Protein AF-A0A2P7NRI6-F1 (afdb_monomer)

pLDDT: mean 74.96, std 12.95, range [30.89, 86.12]

Organism: NCBI:txid2116706

Mean predicted aligned error: 8.59 Å

Solvent-accessible surface area (backbone atoms only — not comparable to full-atom values): 6139 Å² total; per-residue (Å²): 134,83,81,77,71,60,78,68,54,68,57,55,50,59,57,52,48,53,33,49,35,46,41,37,86,88,47,85,73,55,68,69,59,46,52,50,50,45,49,33,53,49,51,14,52,45,47,73,73,44,74,82,82,61,69,96,79,63,57,66,43,14,54,54,49,25,53,42,31,70,75,31,63,67,46,34,56,57,53,66,68,46,85,48,65,86,62,54,42,37,68,53,24,46,51,45,52,49,51,53,66,74,52,56,79,110

Radius of gyration: 13.76 Å; Cα contacts (8 Å, |Δi|>4): 97; chains: 1; bounding box: 32×44×33 Å

Secondary structure (DSSP, 8-state):
---------HHHHHHHHHHHHHHSTTSPPP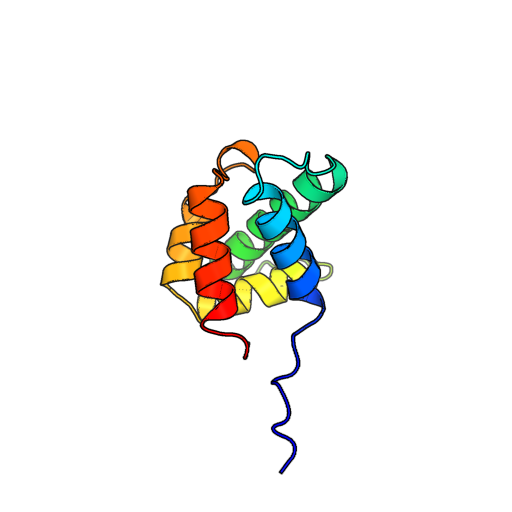HHHHHHHHHHHHHHHHHHH-SSS--TT--HHHHHHHHHHHH-HHHHHHHHT-SSGGG--HHHHHHHHHHHHH-TT-

Nearest PDB structures (foldseek):
  1t6i-assembly1_A  TM=3.145E-01  e=7.601E+00  Streptomyces coelicolor
  7pub-assembly1_Ck  TM=2.459E-01  e=9.925E+00  Trypanosoma brucei brucei

Structure (mmCIF, N/CA/C/O backbone):
data_AF-A0A2P7NRI6-F1
#
_entry.id   AF-A0A2P7NRI6-F1
#
loop_
_atom_site.group_PDB
_atom_site.id
_atom_site.type_symbol
_atom_site.label_atom_id
_atom_site.label_alt_id
_atom_site.label_comp_id
_atom_site.label_asym_id
_atom_site.label_entity_id
_atom_site.label_seq_id
_atom_site.pdbx_PDB_ins_code
_atom_site.Cartn_x
_atom_site.Cartn_y
_atom_site.Cartn_z
_atom_site.occupancy
_atom_site.B_iso_or_equiv
_atom_site.auth_seq_id
_atom_site.auth_comp_id
_atom_site.auth_asym_id
_atom_site.auth_atom_id
_atom_site.pdbx_PDB_model_num
ATOM 1 N N . MET A 1 1 ? -5.484 -33.662 0.007 1.00 34.22 1 MET A N 1
ATOM 2 C CA . MET A 1 1 ? -5.115 -32.572 -0.919 1.00 34.22 1 MET A CA 1
ATOM 3 C C . MET A 1 1 ? -4.915 -31.325 -0.072 1.00 34.22 1 MET A C 1
ATOM 5 O O . MET A 1 1 ? -5.898 -30.785 0.410 1.00 34.22 1 MET A O 1
ATOM 9 N N . ILE A 1 2 ? -3.671 -30.949 0.228 1.00 30.89 2 ILE A N 1
ATOM 10 C CA . ILE A 1 2 ? -3.379 -29.687 0.923 1.00 30.89 2 ILE A CA 1
ATOM 11 C C . ILE A 1 2 ? -3.280 -28.650 -0.194 1.00 30.89 2 ILE A C 1
ATOM 13 O O . ILE A 1 2 ? -2.364 -28.724 -1.010 1.00 30.89 2 ILE A O 1
ATOM 17 N N . ALA A 1 3 ? -4.271 -27.767 -0.303 1.00 38.47 3 ALA A N 1
ATOM 18 C CA . ALA A 1 3 ? -4.187 -26.630 -1.206 1.00 38.47 3 ALA A CA 1
ATOM 19 C C . ALA A 1 3 ? -3.029 -25.754 -0.714 1.00 38.47 3 ALA A C 1
ATOM 21 O O . ALA A 1 3 ? -3.113 -25.166 0.363 1.00 38.47 3 ALA A O 1
ATOM 22 N N . ALA A 1 4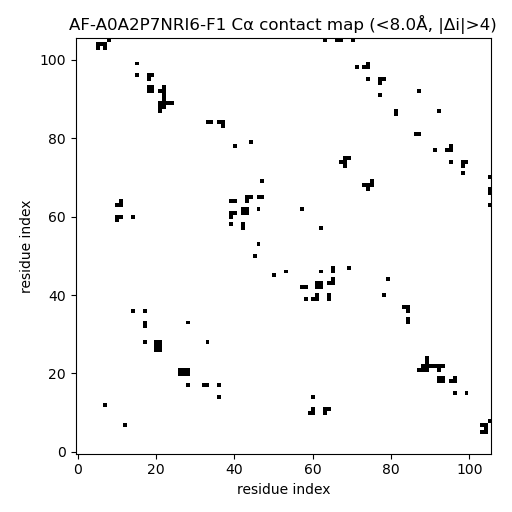 ? -1.920 -25.747 -1.454 1.00 38.84 4 ALA A N 1
ATOM 23 C CA . ALA A 1 4 ? -0.840 -24.808 -1.218 1.00 38.84 4 ALA A CA 1
ATOM 24 C C . ALA A 1 4 ? -1.421 -23.408 -1.428 1.00 38.84 4 ALA A C 1
ATOM 26 O O . ALA A 1 4 ? -1.782 -23.046 -2.549 1.00 38.84 4 ALA A O 1
ATOM 27 N N . ALA A 1 5 ? -1.589 -22.658 -0.338 1.00 47.31 5 ALA A N 1
ATOM 28 C CA . ALA A 1 5 ? -1.852 -21.234 -0.440 1.00 47.31 5 ALA A CA 1
ATOM 29 C C . ALA A 1 5 ? -0.715 -20.621 -1.278 1.00 47.31 5 ALA A C 1
ATOM 31 O O . ALA A 1 5 ? 0.442 -21.013 -1.074 1.00 47.31 5 ALA A O 1
ATOM 32 N N . PRO A 1 6 ? -1.016 -19.733 -2.244 1.00 45.75 6 PRO A N 1
ATOM 33 C CA . PRO A 1 6 ? 0.026 -19.068 -3.013 1.00 45.75 6 PRO A CA 1
ATOM 34 C C . PRO A 1 6 ? 1.015 -18.411 -2.039 1.00 45.75 6 PRO A C 1
ATOM 36 O O . PRO A 1 6 ? 0.588 -17.968 -0.967 1.00 45.75 6 PRO A O 1
ATOM 39 N N . PRO A 1 7 ? 2.323 -18.409 -2.352 1.00 46.16 7 PRO A N 1
ATOM 40 C CA . PRO A 1 7 ? 3.320 -17.796 -1.491 1.00 46.16 7 PRO A CA 1
ATOM 41 C C . PRO A 1 7 ? 2.933 -16.329 -1.313 1.00 46.16 7 PRO A C 1
ATOM 43 O O . PRO A 1 7 ? 2.992 -15.548 -2.256 1.00 46.16 7 PRO A O 1
ATOM 46 N N . VAL A 1 8 ? 2.454 -15.983 -0.120 1.00 50.91 8 VAL A N 1
ATOM 47 C CA . VAL A 1 8 ? 2.155 -14.599 0.233 1.00 50.91 8 VAL A CA 1
ATOM 48 C C . VAL A 1 8 ? 3.507 -13.916 0.305 1.00 50.91 8 VAL A C 1
ATOM 50 O O . VAL A 1 8 ? 4.289 -14.218 1.207 1.00 50.91 8 VAL A O 1
ATOM 53 N N . ASP A 1 9 ? 3.809 -13.078 -0.681 1.00 54.84 9 ASP A N 1
ATOM 54 C CA . ASP A 1 9 ? 5.090 -12.395 -0.747 1.00 54.84 9 ASP A CA 1
ATOM 55 C C . ASP A 1 9 ? 5.262 -11.551 0.534 1.00 54.84 9 ASP A C 1
ATOM 57 O O . ASP A 1 9 ? 4.444 -10.660 0.806 1.00 54.84 9 ASP A O 1
ATOM 61 N N . PRO A 1 10 ? 6.249 -11.867 1.397 1.00 56.69 10 PRO A N 1
ATOM 62 C CA . PRO A 1 10 ? 6.357 -11.261 2.722 1.00 56.69 10 PRO A CA 1
ATOM 63 C C . PRO A 1 10 ? 6.594 -9.748 2.645 1.00 56.69 10 PRO A C 1
ATOM 65 O O . PRO A 1 10 ? 6.222 -9.031 3.576 1.00 56.69 10 PRO A O 1
ATOM 68 N N . SER A 1 11 ? 7.124 -9.262 1.518 1.00 61.94 11 SER A N 1
ATOM 69 C CA . SER A 1 11 ? 7.328 -7.841 1.233 1.00 61.94 11 SER A CA 1
ATOM 70 C C . SER A 1 11 ? 6.026 -7.038 1.180 1.00 61.94 11 SER A C 1
ATOM 72 O O . SER A 1 11 ? 5.947 -5.908 1.663 1.00 61.94 11 SER A O 1
ATOM 74 N N . LEU A 1 12 ? 4.939 -7.636 0.685 1.00 71.75 12 LEU A N 1
ATOM 75 C CA . LEU A 1 12 ? 3.628 -6.980 0.664 1.00 71.75 12 LEU A CA 1
ATOM 76 C C . LEU A 1 12 ? 2.901 -7.070 2.014 1.00 71.75 12 LEU A C 1
ATOM 78 O O . LEU A 1 12 ? 1.961 -6.308 2.258 1.00 71.75 12 LEU A O 1
ATOM 82 N N . GLY A 1 13 ? 3.335 -7.963 2.908 1.00 74.06 13 GLY A N 1
ATOM 83 C CA . GLY A 1 13 ? 2.716 -8.178 4.217 1.00 74.06 13 GLY A CA 1
ATOM 84 C C . GLY A 1 13 ? 2.758 -6.939 5.111 1.00 74.06 13 GLY A C 1
ATOM 85 O O . GLY A 1 13 ? 1.762 -6.611 5.759 1.00 74.06 13 GLY A O 1
ATOM 86 N N . LEU A 1 14 ? 3.870 -6.195 5.096 1.00 79.94 14 LEU A N 1
ATOM 87 C CA . LE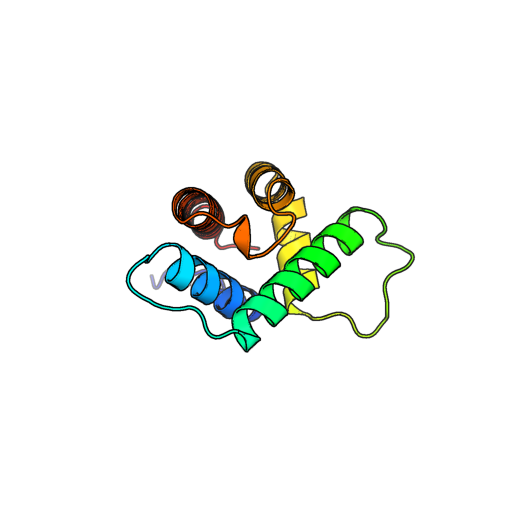U A 1 14 ? 3.989 -4.946 5.850 1.00 79.94 14 LEU A CA 1
ATOM 88 C C . LEU A 1 14 ? 3.050 -3.868 5.294 1.00 79.94 14 LEU A C 1
ATOM 90 O O . LEU A 1 14 ? 2.351 -3.204 6.053 1.00 79.94 14 LEU A O 1
ATOM 94 N N . ILE A 1 15 ? 2.969 -3.734 3.969 1.00 82.00 15 ILE A N 1
ATOM 95 C CA . ILE A 1 15 ? 2.079 -2.774 3.305 1.00 82.00 15 ILE A CA 1
ATOM 96 C C . ILE A 1 15 ? 0.614 -3.085 3.650 1.00 82.00 15 ILE A C 1
ATOM 98 O O . ILE A 1 15 ? -0.142 -2.191 4.037 1.00 82.00 15 ILE A O 1
ATOM 102 N N . GLN A 1 16 ? 0.219 -4.362 3.588 1.00 81.44 16 GLN A N 1
ATOM 103 C CA . GLN A 1 16 ? -1.116 -4.810 3.996 1.00 81.44 16 GLN A CA 1
ATOM 104 C C . GLN A 1 16 ? -1.395 -4.529 5.473 1.00 81.44 16 GLN A C 1
ATOM 106 O O . GLN A 1 16 ? -2.510 -4.130 5.816 1.00 81.44 16 GLN A O 1
ATOM 111 N N . LEU A 1 17 ? -0.407 -4.714 6.350 1.00 81.56 17 LEU A N 1
ATOM 112 C CA . LEU A 1 17 ? -0.550 -4.387 7.763 1.00 81.56 17 LEU A CA 1
ATOM 113 C C . LEU A 1 17 ? -0.807 -2.889 7.942 1.00 81.56 17 LEU A C 1
ATOM 115 O O . LEU A 1 17 ? -1.777 -2.525 8.597 1.00 81.56 17 LEU A O 1
ATOM 119 N N . ILE A 1 18 ? -0.014 -2.021 7.309 1.00 83.50 18 ILE A N 1
ATOM 120 C CA . ILE A 1 18 ? -0.162 -0.563 7.436 1.00 83.50 18 ILE A CA 1
ATOM 121 C C . ILE A 1 18 ? -1.531 -0.102 6.917 1.00 83.50 18 ILE A C 1
ATOM 123 O O . ILE A 1 18 ? -2.204 0.680 7.588 1.00 83.50 18 ILE A O 1
ATOM 127 N N . PHE A 1 19 ? -1.994 -0.617 5.773 1.00 82.75 19 PHE A N 1
ATOM 128 C CA . PHE A 1 19 ? -3.348 -0.319 5.297 1.00 82.75 19 PHE A CA 1
ATOM 129 C C . PHE A 1 19 ? -4.432 -0.881 6.222 1.00 82.75 19 PHE A C 1
ATOM 131 O O . PHE A 1 19 ? -5.467 -0.242 6.380 1.00 82.75 19 PHE A O 1
ATOM 138 N N . SER A 1 20 ? -4.220 -2.041 6.851 1.00 82.12 20 SER A N 1
ATOM 139 C CA . SER A 1 20 ? -5.178 -2.619 7.808 1.00 82.12 20 SER A CA 1
ATOM 140 C C . SER A 1 20 ? -5.290 -1.769 9.067 1.00 82.12 20 SER A C 1
ATOM 142 O O . SER A 1 20 ? -6.401 -1.495 9.507 1.00 82.12 20 SER A O 1
ATOM 144 N N . LEU A 1 21 ? -4.159 -1.282 9.581 1.00 83.69 21 LEU A N 1
ATOM 145 C CA . LEU A 1 21 ? -4.120 -0.338 10.695 1.00 83.69 21 LEU A CA 1
ATOM 146 C C . LEU A 1 21 ? -4.814 0.977 10.327 1.00 83.69 21 LEU A C 1
ATOM 148 O O . LEU A 1 21 ? -5.565 1.510 11.124 1.00 83.69 21 LEU A O 1
ATOM 152 N N . ASN A 1 22 ? -4.622 1.484 9.106 1.00 82.69 22 ASN A N 1
ATOM 153 C CA . ASN A 1 22 ? -5.259 2.733 8.679 1.00 82.69 22 ASN A CA 1
ATOM 154 C C . ASN A 1 22 ? -6.762 2.566 8.356 1.00 82.69 22 ASN A C 1
ATOM 156 O O . ASN A 1 22 ? -7.560 3.492 8.484 1.00 82.69 22 ASN A O 1
ATOM 160 N N . ALA A 1 23 ? -7.181 1.366 7.949 1.00 82.38 23 ALA A N 1
ATOM 161 C CA . ALA A 1 23 ? -8.589 1.008 7.797 1.00 82.38 23 ALA A CA 1
ATOM 162 C C . ALA A 1 23 ? -9.316 0.907 9.149 1.00 82.38 23 ALA A C 1
ATOM 164 O O . ALA A 1 23 ? -10.541 1.087 9.202 1.00 82.38 23 ALA A O 1
ATOM 165 N N . ASP A 1 24 ? -8.569 0.607 10.211 1.00 79.12 24 ASP A N 1
ATOM 166 C CA . ASP A 1 24 ? -9.042 0.527 11.583 1.00 79.12 24 ASP A CA 1
ATOM 167 C C . ASP A 1 24 ? -8.776 1.855 12.311 1.00 79.12 24 ASP A C 1
ATOM 169 O O . ASP A 1 24 ? -7.735 2.076 12.921 1.00 79.12 24 ASP A O 1
ATOM 173 N N . GLN A 1 25 ? -9.749 2.769 12.254 1.00 68.06 25 GLN A N 1
ATOM 174 C CA . GLN A 1 25 ? -9.667 4.119 12.845 1.00 68.06 25 GLN A CA 1
ATOM 175 C C . GLN A 1 25 ? -9.386 4.142 14.360 1.00 68.06 25 GLN A C 1
ATOM 177 O O . GLN A 1 25 ? -9.204 5.211 14.940 1.00 68.06 25 GLN A O 1
ATOM 182 N N . THR A 1 26 ? -9.391 2.983 15.018 1.00 67.94 26 THR A N 1
ATOM 183 C CA . THR A 1 26 ? -9.103 2.847 16.446 1.00 67.94 26 THR A CA 1
ATOM 184 C C . THR A 1 26 ? -7.607 2.767 16.752 1.00 67.94 26 THR A C 1
ATOM 186 O O . THR A 1 26 ? -7.217 2.935 17.908 1.00 67.94 26 THR A O 1
ATOM 189 N N . GLN A 1 27 ? -6.760 2.538 15.741 1.00 68.19 27 GLN A N 1
ATOM 190 C CA . GLN A 1 27 ? -5.324 2.345 15.916 1.00 68.19 27 GLN A CA 1
ATOM 191 C C . GLN A 1 27 ? -4.517 3.456 15.240 1.00 68.19 27 GLN A C 1
ATOM 193 O O . GLN A 1 27 ? -4.610 3.700 14.040 1.00 68.19 27 GLN A O 1
ATOM 198 N N . SER A 1 28 ? -3.663 4.121 16.018 1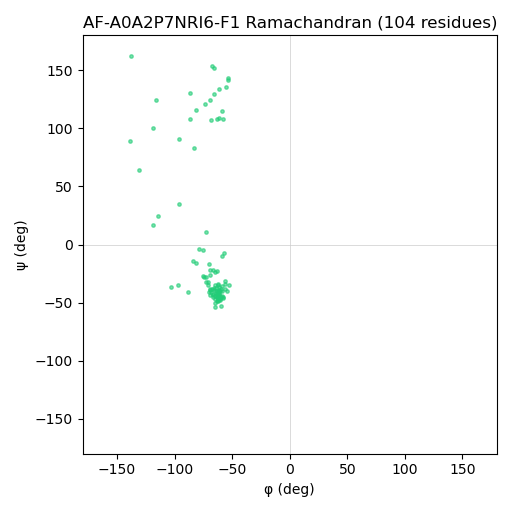.00 72.94 28 SER A N 1
ATOM 199 C CA . SER A 1 28 ? -2.694 5.066 15.465 1.00 72.94 28 SER A CA 1
ATOM 200 C C . SER A 1 28 ? -1.569 4.312 14.768 1.00 72.94 28 SER A C 1
ATOM 202 O O . SER A 1 28 ? -0.836 3.554 15.401 1.00 72.94 28 SER A O 1
ATOM 204 N N . VAL A 1 29 ? -1.389 4.566 13.473 1.00 79.12 29 VAL A N 1
ATOM 205 C CA . VAL A 1 29 ? -0.221 4.088 12.724 1.00 79.12 29 VAL A CA 1
ATOM 206 C C . VAL A 1 29 ? 1.028 4.848 13.208 1.00 79.12 29 VAL A C 1
ATOM 208 O O . VAL A 1 29 ? 1.025 6.081 13.151 1.00 79.12 29 VAL A O 1
ATOM 211 N N . PRO A 1 30 ? 2.094 4.165 13.666 1.00 82.88 30 PRO A N 1
ATOM 212 C CA . PRO A 1 30 ? 3.373 4.791 14.005 1.00 82.88 30 PRO A CA 1
ATOM 213 C C . PRO A 1 30 ? 3.935 5.637 12.856 1.00 82.88 30 PRO A C 1
ATOM 215 O O . PRO A 1 30 ? 3.859 5.233 11.696 1.00 82.88 30 PRO A O 1
ATOM 218 N N . GLU A 1 31 ? 4.539 6.789 13.161 1.00 81.69 31 GLU A N 1
ATOM 219 C CA . GLU A 1 31 ? 5.073 7.701 12.136 1.00 81.69 31 GLU A CA 1
ATOM 220 C C . GLU A 1 31 ? 6.126 7.054 11.230 1.00 81.69 31 GLU A C 1
ATOM 222 O O . GLU A 1 31 ? 6.139 7.323 10.028 1.00 81.69 31 GLU A O 1
ATOM 227 N N . ASP A 1 32 ? 6.962 6.161 11.763 1.00 82.69 32 ASP A N 1
ATOM 228 C CA . ASP A 1 32 ? 7.951 5.423 10.969 1.00 82.69 32 ASP A CA 1
ATOM 229 C C . ASP A 1 32 ? 7.295 4.561 9.884 1.00 82.69 32 ASP A C 1
ATOM 231 O O . ASP A 1 32 ? 7.752 4.539 8.742 1.00 82.69 32 ASP A O 1
ATOM 235 N N . LEU A 1 33 ? 6.165 3.920 10.201 1.00 83.25 33 LEU A N 1
ATOM 236 C CA . LEU A 1 33 ? 5.401 3.134 9.232 1.00 83.25 33 LEU A CA 1
ATOM 237 C C . LEU A 1 33 ? 4.704 4.023 8.199 1.00 83.25 33 LEU A C 1
ATOM 239 O O . LEU A 1 33 ? 4.638 3.656 7.026 1.00 83.25 33 LEU A O 1
ATOM 243 N N . LYS A 1 34 ? 4.236 5.213 8.597 1.00 83.06 34 LYS A N 1
ATOM 244 C CA . LYS A 1 34 ? 3.679 6.194 7.652 1.00 83.06 34 LYS A CA 1
ATOM 245 C 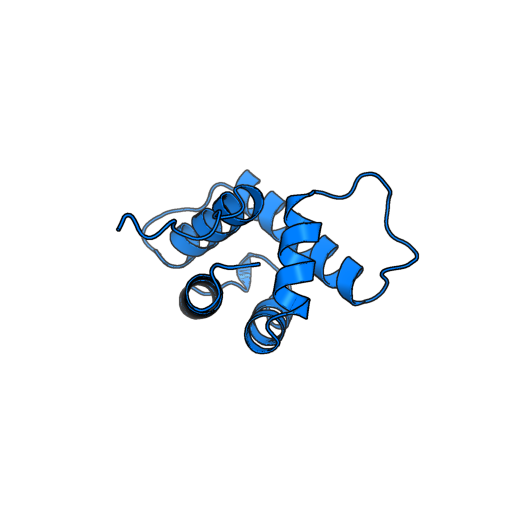C . LYS A 1 34 ? 4.725 6.641 6.636 1.00 83.06 34 LYS A C 1
ATOM 247 O O . LYS A 1 34 ? 4.447 6.653 5.438 1.00 83.06 34 LYS A O 1
ATOM 252 N N . LYS A 1 35 ? 5.928 6.982 7.113 1.00 83.75 35 LYS A N 1
ATOM 253 C CA . LYS A 1 35 ? 7.063 7.386 6.269 1.00 83.75 35 LYS A CA 1
ATOM 254 C C . LYS A 1 35 ? 7.490 6.256 5.344 1.00 83.75 35 LYS A C 1
ATOM 256 O O . LYS A 1 35 ? 7.668 6.488 4.153 1.00 83.75 35 LYS A O 1
ATOM 261 N N . HIS A 1 36 ? 7.589 5.038 5.870 1.00 84.19 36 HIS A N 1
ATOM 262 C CA . HIS A 1 36 ? 7.925 3.873 5.063 1.00 84.19 36 HIS A CA 1
ATOM 263 C C . HIS A 1 36 ? 6.891 3.632 3.952 1.00 84.19 36 HIS A C 1
ATOM 265 O O . HIS A 1 36 ? 7.273 3.519 2.791 1.00 84.19 36 HIS A O 1
ATOM 271 N N . LEU A 1 37 ? 5.586 3.653 4.262 1.00 83.94 37 LEU A N 1
ATOM 272 C CA . LEU A 1 37 ? 4.543 3.491 3.243 1.00 83.94 37 LEU A CA 1
ATOM 273 C C . LEU A 1 37 ? 4.585 4.610 2.193 1.00 83.94 37 LEU A C 1
ATOM 275 O O . LEU A 1 37 ? 4.444 4.336 1.005 1.00 83.94 37 LEU A O 1
ATOM 279 N N . ALA A 1 38 ? 4.783 5.861 2.612 1.00 84.62 38 ALA A N 1
ATOM 280 C CA . ALA A 1 38 ? 4.887 6.988 1.690 1.00 84.62 38 ALA A CA 1
ATOM 281 C C . ALA A 1 38 ? 6.075 6.830 0.726 1.00 84.62 38 ALA A C 1
ATOM 283 O O . ALA A 1 38 ? 5.909 7.052 -0.475 1.00 84.62 38 ALA A O 1
ATOM 284 N N . ASN A 1 39 ? 7.233 6.386 1.225 1.00 85.94 39 ASN A N 1
ATOM 285 C CA . ASN A 1 39 ? 8.401 6.095 0.393 1.00 85.94 39 ASN A CA 1
ATOM 286 C C . ASN A 1 39 ? 8.107 4.959 -0.591 1.00 85.94 39 ASN A C 1
ATOM 288 O O . ASN A 1 39 ? 8.308 5.130 -1.787 1.00 85.94 39 ASN A O 1
ATOM 292 N N . VAL A 1 40 ? 7.535 3.849 -0.114 1.00 86.12 40 VAL A N 1
ATOM 293 C CA . VAL A 1 40 ? 7.184 2.691 -0.951 1.00 86.12 40 VAL A CA 1
ATOM 294 C C . VAL A 1 40 ? 6.193 3.064 -2.056 1.00 86.12 40 VAL A C 1
ATOM 296 O O . VAL A 1 40 ? 6.394 2.684 -3.205 1.00 86.12 40 VAL A O 1
ATOM 299 N N . ILE A 1 41 ? 5.143 3.832 -1.744 1.00 85.69 41 ILE A N 1
ATOM 300 C CA . ILE A 1 41 ? 4.172 4.310 -2.742 1.00 85.69 41 ILE A CA 1
ATOM 301 C C . ILE A 1 41 ? 4.854 5.225 -3.763 1.00 85.69 41 ILE A C 1
ATOM 303 O O . ILE A 1 41 ? 4.573 5.122 -4.956 1.00 85.69 41 ILE A O 1
ATOM 307 N N . THR A 1 42 ? 5.734 6.117 -3.308 1.00 85.75 42 THR A N 1
ATOM 308 C CA . THR A 1 42 ? 6.452 7.050 -4.186 1.00 85.75 42 THR A CA 1
ATOM 309 C C . THR A 1 42 ? 7.373 6.289 -5.134 1.00 85.75 42 THR A C 1
ATOM 311 O O . THR A 1 42 ? 7.196 6.385 -6.346 1.00 85.75 42 THR A O 1
ATOM 314 N N . GLU A 1 43 ? 8.248 5.435 -4.599 1.00 85.75 43 GLU A N 1
ATOM 315 C CA . GLU A 1 43 ? 9.161 4.601 -5.385 1.00 85.75 43 GLU A CA 1
ATOM 316 C C . GLU A 1 43 ? 8.402 3.669 -6.339 1.00 85.75 43 GLU A C 1
ATOM 318 O O . GLU A 1 43 ? 8.807 3.492 -7.486 1.00 85.75 43 GLU A O 1
ATOM 323 N N . ALA A 1 44 ? 7.265 3.104 -5.916 1.00 85.69 44 ALA A N 1
ATOM 324 C CA . ALA A 1 44 ? 6.452 2.245 -6.772 1.00 85.69 44 ALA A CA 1
ATOM 325 C C . ALA A 1 44 ? 5.807 3.008 -7.942 1.00 85.69 44 ALA A C 1
ATOM 327 O O . ALA A 1 44 ? 5.725 2.492 -9.059 1.00 85.69 44 ALA A O 1
ATOM 328 N N . LYS A 1 45 ? 5.361 4.248 -7.715 1.00 85.38 45 LYS A N 1
ATOM 329 C CA . LYS A 1 45 ? 4.828 5.120 -8.776 1.00 85.38 45 LYS A CA 1
ATOM 330 C C . LYS A 1 45 ? 5.934 5.570 -9.729 1.00 85.38 45 LYS A C 1
ATOM 332 O O . LYS A 1 45 ? 5.703 5.615 -10.940 1.00 85.38 45 LYS A O 1
ATOM 337 N N . GLU A 1 46 ? 7.121 5.864 -9.204 1.00 84.69 46 GLU A N 1
ATOM 338 C CA . GLU A 1 46 ? 8.304 6.179 -10.008 1.00 84.69 46 GLU A CA 1
ATOM 339 C C . GLU A 1 46 ? 8.712 4.986 -10.878 1.00 84.69 46 GLU A C 1
ATOM 341 O O . GLU A 1 46 ? 8.861 5.154 -12.084 1.00 84.69 46 GLU A O 1
ATOM 346 N N . LEU A 1 47 ? 8.748 3.769 -10.323 1.00 83.88 47 LEU A N 1
ATOM 347 C CA . LEU A 1 47 ? 8.994 2.521 -11.062 1.00 83.88 47 LEU A CA 1
ATOM 348 C C . LEU A 1 47 ? 8.051 2.311 -12.244 1.00 83.88 47 LEU A C 1
ATOM 350 O O . LEU A 1 47 ? 8.451 1.814 -13.298 1.00 83.88 47 LEU A O 1
ATOM 354 N N . LEU A 1 48 ? 6.776 2.644 -12.055 1.00 82.38 48 LEU A N 1
ATOM 355 C CA . LEU A 1 48 ? 5.771 2.518 -13.103 1.00 82.38 48 LEU A CA 1
ATOM 356 C C . LEU A 1 48 ? 5.888 3.604 -14.172 1.00 82.38 48 LEU A C 1
ATOM 358 O O . LEU A 1 48 ? 5.488 3.364 -15.311 1.00 82.38 48 LEU A O 1
ATOM 362 N N . SER A 1 49 ? 6.401 4.778 -13.805 1.00 82.81 49 SER A N 1
ATOM 363 C CA . SER A 1 49 ? 6.501 5.939 -14.692 1.00 82.81 49 SER A CA 1
ATOM 364 C C . SER A 1 49 ? 7.807 5.948 -15.491 1.00 82.81 49 SER A C 1
ATOM 366 O O . SER A 1 49 ? 7.778 6.231 -16.686 1.00 82.81 49 SER A O 1
ATOM 368 N N . ASP A 1 50 ? 8.933 5.599 -14.864 1.00 77.38 50 ASP A N 1
ATOM 369 C CA . ASP A 1 50 ? 10.255 5.506 -15.491 1.00 77.38 50 ASP A CA 1
ATOM 370 C C . ASP A 1 50 ? 11.015 4.263 -14.980 1.00 77.38 50 ASP A C 1
ATOM 372 O O . ASP A 1 50 ? 11.762 4.323 -14.001 1.00 77.38 50 ASP A O 1
ATOM 376 N N . PRO A 1 51 ? 10.851 3.106 -15.644 1.00 69.38 51 PRO A N 1
ATOM 377 C CA . PRO A 1 51 ? 11.534 1.876 -15.252 1.00 69.38 51 PRO A CA 1
ATOM 378 C C . PRO A 1 51 ? 13.029 1.847 -15.628 1.00 69.38 51 PRO A C 1
ATOM 380 O O . PRO A 1 51 ? 13.705 0.868 -15.316 1.00 69.38 51 PRO A O 1
ATOM 383 N N . ILE A 1 52 ? 13.551 2.860 -16.336 1.00 67.56 52 ILE A N 1
ATOM 384 C CA . ILE A 1 52 ? 14.913 2.863 -16.901 1.00 67.56 52 ILE A CA 1
ATOM 385 C C . ILE A 1 52 ? 15.890 3.609 -15.978 1.00 67.56 52 ILE A C 1
ATOM 387 O O . ILE A 1 52 ? 17.042 3.196 -15.848 1.00 67.56 52 ILE A O 1
ATOM 391 N N . ASN A 1 53 ? 15.436 4.662 -15.295 1.00 62.59 53 ASN A N 1
ATOM 392 C CA . ASN A 1 53 ? 16.246 5.509 -14.411 1.00 62.59 53 ASN A CA 1
ATOM 393 C C . ASN A 1 53 ? 16.158 5.114 -12.931 1.00 62.59 53 ASN A C 1
ATOM 395 O O . ASN A 1 53 ? 16.194 5.964 -12.041 1.00 62.59 53 ASN A O 1
ATOM 399 N N . PHE A 1 54 ? 16.040 3.819 -12.648 1.00 64.50 54 PHE A N 1
ATOM 400 C CA . PHE A 1 54 ? 15.776 3.372 -11.290 1.00 64.50 54 PHE A CA 1
ATOM 401 C C . PHE A 1 54 ? 17.060 3.184 -10.460 1.00 64.50 54 PHE A C 1
ATOM 403 O O . PHE A 1 54 ? 18.002 2.523 -10.920 1.00 64.50 54 PHE A O 1
ATOM 410 N N . PRO A 1 55 ? 17.140 3.735 -9.231 1.00 59.00 55 PRO A N 1
ATOM 411 C CA . PRO A 1 55 ? 18.291 3.530 -8.362 1.00 59.00 55 PRO A C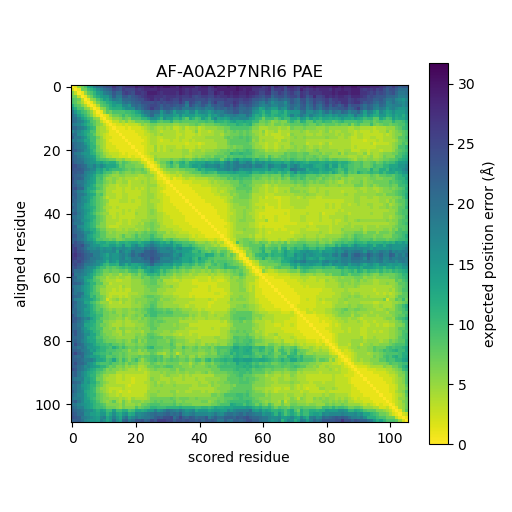A 1
ATOM 412 C C . PRO A 1 55 ? 18.466 2.043 -8.030 1.00 59.00 55 PRO A C 1
ATOM 414 O O . PRO A 1 55 ? 17.533 1.355 -7.627 1.00 59.00 55 PRO A O 1
ATOM 417 N N . LYS A 1 56 ? 19.707 1.547 -8.124 1.00 60.47 56 LYS A N 1
ATOM 418 C CA . LYS A 1 56 ? 20.076 0.144 -7.836 1.00 60.47 56 LYS A CA 1
ATOM 419 C C . LYS A 1 56 ? 19.743 -0.340 -6.409 1.00 60.47 56 LYS A C 1
ATOM 421 O O . LYS A 1 56 ? 19.854 -1.534 -6.158 1.00 60.47 56 LYS A O 1
ATOM 426 N N . ASN A 1 57 ? 19.354 0.562 -5.507 1.00 65.75 57 ASN A N 1
ATOM 427 C CA . ASN A 1 57 ? 19.097 0.307 -4.084 1.00 65.75 57 ASN A CA 1
ATOM 428 C C . ASN A 1 57 ? 17.633 0.510 -3.686 1.00 65.75 57 ASN A C 1
ATOM 430 O O . ASN A 1 57 ? 17.345 0.853 -2.542 1.00 65.75 57 ASN A O 1
ATOM 434 N N . ALA A 1 58 ? 16.709 0.383 -4.621 1.00 65.81 58 ALA A N 1
ATOM 435 C CA . ALA A 1 58 ? 15.313 0.530 -4.278 1.00 65.81 58 ALA A CA 1
ATOM 436 C C . ALA A 1 58 ? 14.794 -0.555 -3.345 1.00 65.81 58 ALA A C 1
ATOM 438 O O . ALA A 1 58 ? 15.257 -1.701 -3.369 1.00 65.81 58 ALA A O 1
ATOM 439 N N . HIS A 1 59 ? 13.783 -0.190 -2.565 1.00 75.88 59 HIS A N 1
ATOM 440 C CA . HIS A 1 59 ? 13.174 -1.110 -1.624 1.00 75.88 59 HIS A CA 1
ATOM 441 C C . HIS A 1 59 ? 12.482 -2.256 -2.369 1.00 75.88 59 HIS A C 1
ATOM 443 O O . HIS A 1 59 ? 11.653 -2.033 -3.255 1.00 75.88 59 HIS A O 1
ATOM 449 N N . SER A 1 60 ? 12.784 -3.496 -1.974 1.00 78.06 60 SER A N 1
ATOM 450 C CA . SER A 1 60 ? 12.121 -4.693 -2.509 1.00 78.06 60 SER A CA 1
ATOM 451 C C . SER A 1 60 ? 10.596 -4.593 -2.404 1.00 78.06 60 SER A C 1
ATOM 453 O O . SER A 1 60 ? 9.889 -4.999 -3.323 1.00 78.06 60 SER A O 1
ATOM 455 N N . ASP A 1 61 ? 10.096 -3.958 -1.340 1.00 79.19 61 ASP A N 1
ATOM 456 C CA . ASP A 1 61 ? 8.668 -3.718 -1.118 1.00 79.19 61 ASP A CA 1
ATOM 457 C C . ASP A 1 61 ? 8.067 -2.769 -2.167 1.00 79.19 61 ASP A C 1
ATOM 459 O O . ASP A 1 61 ? 6.954 -2.997 -2.636 1.00 79.19 61 ASP A O 1
ATOM 463 N N . ALA A 1 62 ? 8.813 -1.748 -2.606 1.00 82.81 62 ALA A N 1
ATOM 464 C CA . ALA A 1 62 ? 8.385 -0.839 -3.671 1.00 82.81 62 ALA A CA 1
ATOM 465 C C . ALA A 1 62 ? 8.350 -1.532 -5.036 1.00 82.81 62 ALA A C 1
ATOM 467 O O . ALA A 1 62 ? 7.424 -1.309 -5.814 1.00 82.81 62 ALA A O 1
ATOM 468 N N . ILE A 1 63 ? 9.312 -2.417 -5.308 1.00 82.25 63 ILE A N 1
ATOM 469 C CA . ILE A 1 63 ? 9.340 -3.216 -6.539 1.00 82.25 63 ILE A CA 1
ATOM 470 C C . ILE A 1 63 ? 8.152 -4.177 -6.578 1.00 82.25 63 ILE A C 1
ATOM 472 O O . ILE A 1 63 ? 7.413 -4.192 -7.565 1.00 82.25 63 ILE A O 1
ATOM 476 N N . ALA A 1 64 ? 7.933 -4.937 -5.502 1.00 82.06 64 ALA A N 1
ATOM 477 C CA . ALA A 1 64 ? 6.793 -5.842 -5.386 1.00 82.06 64 ALA A CA 1
ATOM 478 C C . ALA A 1 64 ? 5.468 -5.077 -5.536 1.00 82.06 64 ALA A C 1
ATOM 480 O O . ALA A 1 64 ? 4.602 -5.460 -6.324 1.00 82.06 64 ALA A O 1
ATOM 481 N N . PHE A 1 65 ? 5.336 -3.933 -4.861 1.00 83.38 65 PHE A N 1
ATOM 482 C CA . PHE A 1 65 ? 4.131 -3.114 -4.928 1.00 83.38 65 PHE A CA 1
ATOM 483 C C . PHE A 1 65 ? 3.899 -2.508 -6.320 1.00 83.38 65 PHE A C 1
ATOM 485 O O . PHE A 1 65 ? 2.770 -2.522 -6.813 1.00 83.38 65 PHE A O 1
ATOM 492 N N . ALA A 1 66 ? 4.955 -2.058 -7.005 1.00 84.56 66 ALA A N 1
ATOM 493 C CA . ALA A 1 66 ? 4.879 -1.575 -8.383 1.00 84.56 66 ALA A CA 1
ATOM 494 C C . ALA A 1 66 ? 4.444 -2.677 -9.354 1.00 84.56 66 ALA A C 1
ATOM 496 O O . ALA A 1 66 ? 3.576 -2.449 -10.198 1.00 84.56 66 ALA A O 1
ATOM 497 N N . LEU A 1 67 ? 5.008 -3.883 -9.234 1.00 82.75 67 LEU A N 1
ATOM 498 C CA . LEU A 1 67 ? 4.599 -5.038 -10.038 1.00 82.75 67 LEU A CA 1
ATOM 499 C C . LEU A 1 67 ? 3.114 -5.351 -9.828 1.00 82.75 67 LEU A C 1
ATOM 501 O O . LEU A 1 67 ? 2.391 -5.590 -10.797 1.00 82.75 67 LEU A O 1
ATOM 505 N N . TRP A 1 68 ? 2.639 -5.247 -8.589 1.00 79.75 68 TRP A N 1
ATOM 506 C CA . TRP A 1 68 ? 1.231 -5.425 -8.254 1.00 79.75 68 TRP A CA 1
ATOM 507 C C . TRP A 1 68 ? 0.319 -4.375 -8.861 1.00 79.75 68 TRP A C 1
ATOM 509 O O . TRP A 1 68 ? -0.694 -4.701 -9.477 1.00 79.75 68 TRP A O 1
ATOM 519 N N . MET A 1 69 ? 0.695 -3.107 -8.741 1.00 84.44 69 MET A N 1
ATOM 520 C CA . MET A 1 69 ? -0.017 -2.006 -9.376 1.00 84.44 69 MET A CA 1
ATOM 521 C C . MET A 1 69 ? -0.013 -2.154 -10.908 1.00 84.44 69 MET A C 1
ATOM 523 O O . MET A 1 69 ? -1.014 -1.870 -11.562 1.00 84.44 69 MET A O 1
ATOM 527 N N . LYS A 1 70 ? 1.071 -2.656 -11.509 1.00 83.62 70 LYS A N 1
ATOM 528 C CA . LYS A 1 70 ? 1.115 -2.948 -12.950 1.00 83.62 70 LYS A CA 1
ATOM 529 C C . LYS A 1 70 ? 0.131 -4.052 -13.341 1.00 83.62 70 LYS A C 1
ATOM 531 O O . LYS A 1 70 ? -0.521 -3.941 -14.379 1.00 83.62 70 LYS A O 1
ATOM 536 N N . ALA A 1 71 ? 0.042 -5.107 -12.531 1.00 81.56 71 ALA A N 1
ATOM 537 C CA . ALA A 1 71 ? -0.848 -6.242 -12.760 1.00 81.56 71 ALA A CA 1
ATOM 538 C C . ALA A 1 71 ? -2.326 -5.898 -12.494 1.00 81.56 71 ALA A C 1
ATOM 540 O O . ALA A 1 71 ? -3.210 -6.408 -13.180 1.00 81.56 71 ALA A O 1
ATOM 541 N N . ASN A 1 72 ? -2.601 -5.001 -11.542 1.00 82.56 72 ASN A N 1
ATOM 542 C CA . ASN A 1 72 ? -3.945 -4.628 -11.115 1.00 82.56 72 ASN A CA 1
ATOM 543 C C . ASN A 1 72 ? -4.219 -3.129 -11.353 1.00 82.56 72 ASN A C 1
ATOM 545 O O . ASN A 1 72 ? -3.838 -2.259 -10.566 1.00 82.56 72 ASN A O 1
ATOM 549 N N . LYS A 1 73 ? -4.941 -2.829 -12.442 1.00 80.75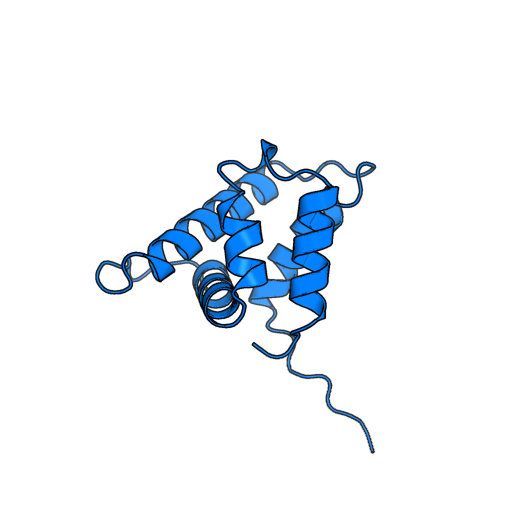 73 LYS A N 1
ATOM 550 C CA . LYS A 1 73 ? -5.301 -1.455 -12.833 1.00 80.75 73 LYS A CA 1
ATOM 551 C C . LYS A 1 73 ? -6.170 -0.743 -11.795 1.00 80.75 73 LYS A C 1
ATOM 553 O O . LYS A 1 73 ? -6.009 0.464 -11.624 1.00 80.75 73 LYS A O 1
ATOM 558 N N . ASP A 1 74 ? -7.050 -1.461 -11.100 1.00 81.25 74 ASP A N 1
ATOM 559 C CA . ASP A 1 74 ? -7.900 -0.895 -10.049 1.00 81.25 74 ASP A CA 1
ATOM 560 C C . ASP A 1 74 ? -7.082 -0.522 -8.810 1.00 81.25 74 ASP A C 1
ATOM 562 O O . ASP A 1 74 ? -7.261 0.564 -8.253 1.00 81.25 74 ASP A O 1
ATOM 566 N N . LEU A 1 75 ? -6.123 -1.372 -8.424 1.00 82.12 75 LEU A N 1
ATOM 567 C CA . LEU A 1 75 ? -5.153 -1.056 -7.373 1.00 82.12 75 LEU A CA 1
ATOM 568 C C . LEU A 1 75 ? -4.323 0.173 -7.755 1.00 82.12 75 LEU A C 1
ATOM 570 O O . LEU A 1 75 ? -4.205 1.102 -6.961 1.00 82.12 75 LEU A O 1
ATOM 574 N N . ASN A 1 76 ? -3.804 0.220 -8.983 1.00 84.75 76 ASN A N 1
ATOM 575 C CA . ASN A 1 76 ? -3.054 1.372 -9.477 1.00 84.75 76 ASN A CA 1
ATOM 576 C C . ASN A 1 76 ? -3.894 2.657 -9.452 1.00 84.75 76 ASN A C 1
ATOM 578 O O . ASN A 1 76 ? -3.429 3.701 -9.005 1.00 84.75 76 ASN A O 1
ATOM 582 N N . ALA A 1 77 ? -5.155 2.593 -9.884 1.00 84.44 77 ALA A N 1
ATOM 583 C CA . ALA A 1 77 ? -6.060 3.735 -9.844 1.00 84.44 77 ALA A CA 1
ATOM 584 C C . ALA A 1 77 ? -6.354 4.194 -8.406 1.00 84.44 77 ALA A C 1
ATOM 586 O O . ALA A 1 77 ? -6.403 5.397 -8.151 1.00 84.44 77 ALA A O 1
ATOM 587 N N . ALA A 1 78 ? -6.529 3.265 -7.461 1.00 82.50 78 ALA A N 1
ATOM 588 C CA . ALA A 1 78 ? -6.733 3.584 -6.050 1.00 82.50 78 ALA A CA 1
ATOM 589 C C . ALA A 1 78 ? -5.480 4.211 -5.417 1.00 82.50 78 ALA A C 1
ATOM 591 O O . ALA A 1 78 ? -5.580 5.234 -4.746 1.00 82.50 78 ALA A O 1
ATOM 592 N N . VAL A 1 79 ? -4.300 3.650 -5.682 1.00 83.94 79 VAL A N 1
ATOM 593 C CA . VAL A 1 79 ? -3.022 4.146 -5.153 1.00 83.94 79 VAL A CA 1
ATOM 594 C C . VAL A 1 79 ? -2.613 5.471 -5.799 1.00 83.94 79 VAL A C 1
ATOM 596 O O . VAL A 1 79 ? -2.054 6.331 -5.128 1.00 83.94 79 VAL A O 1
ATOM 599 N N . ASN A 1 80 ? -2.944 5.714 -7.070 1.00 83.56 80 ASN A N 1
ATOM 600 C CA . ASN A 1 80 ? -2.670 7.004 -7.711 1.00 83.56 80 ASN A CA 1
ATOM 601 C C . ASN A 1 80 ? -3.446 8.170 -7.0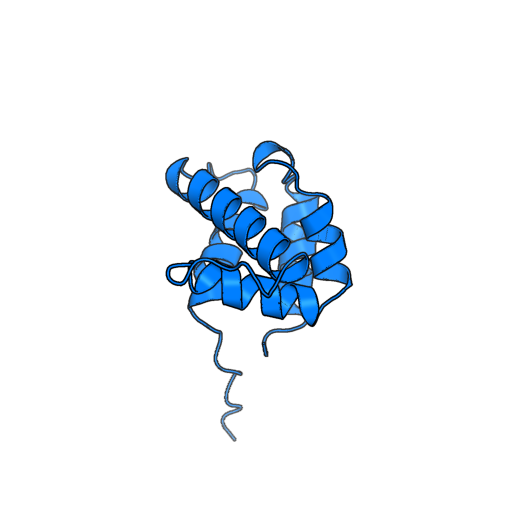93 1.00 83.56 80 ASN A C 1
ATOM 603 O O . ASN A 1 80 ? -2.976 9.303 -7.175 1.00 83.56 80 ASN A O 1
ATOM 607 N N . LYS A 1 81 ? -4.586 7.901 -6.442 1.00 82.44 81 LYS A N 1
ATOM 608 C CA . LYS A 1 81 ? -5.318 8.909 -5.660 1.00 82.44 81 LYS A CA 1
ATOM 609 C C . LYS A 1 81 ? -4.582 9.303 -4.377 1.00 82.44 81 LYS A C 1
ATOM 611 O O . LYS A 1 81 ? -4.893 10.346 -3.817 1.00 82.44 81 LYS A O 1
ATOM 616 N N . ILE A 1 82 ? -3.612 8.500 -3.935 1.00 81.62 82 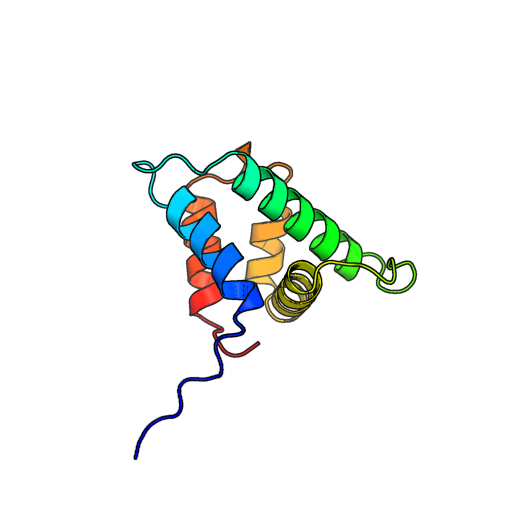ILE A N 1
ATOM 617 C CA . ILE A 1 82 ? -2.765 8.805 -2.785 1.00 81.62 82 ILE A CA 1
ATOM 618 C C . ILE A 1 82 ? -1.646 9.744 -3.241 1.00 81.62 82 ILE A C 1
ATOM 620 O O . ILE A 1 82 ? -0.786 9.377 -4.053 1.00 81.62 82 ILE A O 1
ATOM 624 N N . THR A 1 83 ? -1.656 10.961 -2.702 1.00 72.44 83 THR A N 1
ATOM 625 C CA . THR A 1 83 ? -0.562 11.938 -2.835 1.00 72.44 83 THR A CA 1
ATOM 626 C C . THR A 1 83 ? 0.276 12.017 -1.564 1.00 72.44 83 THR A C 1
ATOM 628 O O . THR A 1 83 ? 1.493 12.129 -1.652 1.00 72.44 83 THR A O 1
ATOM 631 N N . THR A 1 84 ? -0.347 11.897 -0.389 1.00 74.12 84 THR A N 1
ATOM 632 C CA . THR A 1 84 ? 0.329 11.819 0.918 1.00 74.12 84 THR A CA 1
ATOM 633 C C . THR A 1 84 ? -0.318 10.753 1.801 1.00 74.12 84 THR A C 1
ATOM 635 O O . THR A 1 84 ? -1.460 10.361 1.571 1.00 74.12 84 THR A O 1
ATOM 638 N N . PHE A 1 85 ? 0.370 10.290 2.850 1.00 73.88 85 PHE A N 1
ATOM 639 C CA . PHE A 1 85 ? -0.219 9.323 3.788 1.00 73.88 85 PHE A CA 1
ATOM 640 C C . PHE A 1 85 ? -1.538 9.832 4.403 1.00 73.88 85 PHE A C 1
ATOM 642 O O . PHE A 1 85 ? -2.459 9.056 4.629 1.00 73.88 85 PHE A O 1
ATOM 649 N N . GLU A 1 86 ? -1.654 11.140 4.630 1.00 75.94 86 GLU A N 1
ATOM 650 C CA . GLU A 1 86 ? -2.853 11.775 5.194 1.00 75.94 86 GLU A CA 1
ATOM 651 C C . GLU A 1 86 ? -4.069 11.712 4.259 1.00 75.94 86 GLU A C 1
ATOM 653 O O . GLU A 1 86 ? -5.198 11.766 4.729 1.00 75.94 86 GLU A O 1
ATOM 658 N N . THR A 1 87 ? -3.854 11.536 2.950 1.00 75.06 87 THR A N 1
ATOM 659 C CA . THR A 1 87 ? -4.937 11.300 1.974 1.00 75.06 87 THR A CA 1
ATOM 660 C C . THR A 1 87 ? -5.454 9.860 1.978 1.00 75.06 87 THR A C 1
ATOM 662 O O . THR A 1 87 ? -6.389 9.530 1.249 1.00 75.06 87 THR A O 1
ATOM 665 N N . ILE A 1 88 ? -4.844 8.974 2.771 1.00 79.12 88 ILE A N 1
ATOM 666 C CA . ILE A 1 88 ? -5.286 7.587 2.902 1.00 79.12 88 ILE A CA 1
ATOM 667 C C . ILE A 1 88 ? -6.417 7.534 3.925 1.00 79.12 88 ILE A C 1
ATOM 669 O O . ILE A 1 88 ? -6.210 7.211 5.093 1.00 79.12 88 ILE A O 1
ATOM 673 N N . ASP A 1 89 ? -7.630 7.823 3.460 1.00 79.94 89 ASP A N 1
ATOM 674 C CA . ASP A 1 89 ? -8.827 7.620 4.262 1.00 79.94 89 ASP A CA 1
ATOM 675 C C . ASP A 1 89 ? -9.086 6.121 4.513 1.00 79.94 89 ASP A C 1
ATOM 677 O O . ASP A 1 89 ? -8.785 5.271 3.664 1.00 79.94 89 ASP A O 1
ATOM 681 N N . PRO A 1 90 ? -9.762 5.762 5.615 1.00 79.31 90 PRO A N 1
ATOM 682 C CA . PRO A 1 90 ? -10.087 4.374 5.959 1.00 79.31 90 PRO A CA 1
ATOM 683 C C . PRO A 1 90 ? -10.879 3.636 4.869 1.00 79.31 90 PRO A C 1
ATOM 685 O O . PRO A 1 90 ? -10.716 2.432 4.672 1.00 79.31 90 PRO A O 1
ATOM 688 N N . THR A 1 91 ? -11.715 4.349 4.109 1.00 82.69 91 THR A N 1
ATOM 689 C CA . THR A 1 91 ? -12.441 3.798 2.951 1.00 82.69 91 THR A CA 1
ATOM 690 C C . THR A 1 91 ? -11.496 3.449 1.799 1.00 82.69 91 THR A C 1
ATOM 692 O O . THR A 1 91 ? -11.642 2.399 1.166 1.00 82.69 91 THR A O 1
ATOM 695 N N . LEU A 1 92 ? -10.499 4.300 1.538 1.00 83.38 92 LEU A N 1
ATOM 696 C CA . LEU A 1 92 ? -9.485 4.058 0.515 1.00 83.38 92 LEU A CA 1
ATOM 697 C C . LEU A 1 92 ? -8.572 2.900 0.928 1.00 83.38 92 LEU A C 1
ATOM 699 O O . LEU A 1 92 ? -8.342 1.998 0.127 1.00 83.38 92 LEU A O 1
ATOM 703 N N . ALA A 1 93 ? -8.152 2.861 2.195 1.00 82.69 93 ALA A N 1
ATOM 704 C CA . ALA A 1 93 ? -7.380 1.757 2.758 1.00 82.69 93 ALA A CA 1
ATOM 705 C C . ALA A 1 93 ? -8.119 0.413 2.630 1.00 82.69 93 ALA A C 1
ATOM 707 O O . ALA A 1 93 ? -7.543 -0.563 2.154 1.00 82.69 93 ALA A O 1
ATOM 708 N N . LYS A 1 94 ? -9.420 0.361 2.954 1.00 83.62 94 LYS A N 1
ATOM 709 C CA . LYS A 1 94 ? -10.255 -0.841 2.753 1.00 83.62 94 LYS A CA 1
ATOM 710 C C . LYS A 1 94 ? -10.366 -1.240 1.287 1.00 83.62 94 LYS A C 1
ATOM 712 O O . LYS A 1 94 ? -10.318 -2.428 0.981 1.00 83.62 94 LYS A O 1
ATOM 717 N N . THR A 1 95 ? -10.500 -0.265 0.390 1.00 84.06 95 THR A N 1
ATOM 718 C CA . THR A 1 95 ? -10.556 -0.516 -1.057 1.00 84.06 95 THR A CA 1
ATOM 719 C C . THR A 1 95 ? -9.253 -1.140 -1.538 1.00 84.06 95 THR A C 1
ATOM 721 O O . THR A 1 95 ? -9.280 -2.166 -2.210 1.00 84.06 95 THR A O 1
ATOM 724 N N . ILE A 1 96 ? -8.115 -0.574 -1.135 1.00 83.88 96 ILE A N 1
ATOM 725 C CA . ILE A 1 96 ? -6.791 -1.102 -1.461 1.00 83.88 96 ILE A CA 1
ATOM 726 C C . ILE A 1 96 ? -6.652 -2.519 -0.907 1.00 83.88 96 ILE A C 1
ATOM 728 O O . ILE A 1 96 ? -6.424 -3.436 -1.684 1.00 83.88 96 ILE A O 1
ATOM 732 N N . LEU A 1 97 ? -6.917 -2.748 0.382 1.00 82.38 97 LEU A N 1
ATOM 733 C CA . LEU A 1 97 ? -6.865 -4.087 0.985 1.00 82.38 97 LEU A CA 1
ATOM 734 C C . LEU A 1 97 ? -7.761 -5.106 0.286 1.00 82.38 97 LEU A C 1
ATOM 736 O O . LEU A 1 97 ? -7.382 -6.268 0.152 1.00 82.38 97 LEU A O 1
ATOM 740 N N . HIS A 1 98 ? -8.951 -4.694 -0.145 1.00 83.56 98 HIS A N 1
ATOM 741 C CA . HIS A 1 98 ? -9.846 -5.564 -0.893 1.00 83.56 98 HIS A CA 1
ATOM 742 C C . HIS A 1 98 ? -9.220 -5.975 -2.230 1.00 83.56 98 HIS A C 1
ATOM 744 O O . HIS A 1 98 ? -9.195 -7.162 -2.545 1.00 83.56 98 HIS A O 1
ATOM 750 N N . GLN A 1 99 ? -8.635 -5.023 -2.963 1.00 80.44 99 GLN A N 1
ATOM 751 C CA . GLN A 1 99 ? -7.919 -5.291 -4.215 1.00 80.44 99 GLN A CA 1
ATOM 752 C C . GLN A 1 99 ? -6.677 -6.167 -4.006 1.00 80.44 99 GLN A C 1
ATOM 754 O O . GLN A 1 99 ? -6.406 -7.052 -4.818 1.00 80.44 99 GLN A O 1
ATOM 759 N N . MET A 1 100 ? -5.967 -5.961 -2.892 1.00 75.94 100 MET A N 1
ATOM 760 C CA . MET A 1 100 ? -4.815 -6.766 -2.483 1.00 75.94 100 MET A CA 1
ATOM 761 C C . MET A 1 100 ? -5.232 -8.220 -2.179 1.00 75.94 100 MET A C 1
ATOM 763 O O . MET A 1 100 ? -4.606 -9.169 -2.639 1.00 75.94 100 MET A O 1
ATOM 767 N N . ARG A 1 101 ? -6.338 -8.429 -1.453 1.00 73.94 101 ARG A N 1
ATOM 768 C CA . ARG A 1 101 ? -6.854 -9.775 -1.133 1.00 73.94 101 ARG A CA 1
ATOM 769 C C . ARG A 1 101 ? -7.494 -10.486 -2.321 1.00 73.94 101 ARG A C 1
ATOM 771 O O . ARG A 1 101 ? -7.507 -11.712 -2.342 1.00 73.94 101 ARG A O 1
ATOM 778 N N . ALA A 1 102 ? -8.039 -9.739 -3.279 1.00 71.69 102 ALA A N 1
ATOM 779 C CA . ALA A 1 102 ? -8.642 -10.301 -4.482 1.00 71.69 102 ALA A CA 1
ATOM 780 C C . ALA A 1 102 ? -7.603 -10.921 -5.432 1.00 71.69 102 ALA A C 1
ATOM 782 O O . ALA A 1 102 ? -7.959 -11.790 -6.222 1.00 71.69 102 ALA A O 1
ATOM 783 N N . ASN A 1 103 ? -6.329 -10.517 -5.336 1.00 63.84 103 ASN A N 1
ATOM 784 C CA . ASN A 1 103 ? -5.251 -10.999 -6.202 1.00 63.84 103 ASN A CA 1
ATOM 785 C C . ASN A 1 103 ? -4.008 -11.443 -5.404 1.00 63.84 103 ASN A C 1
ATOM 787 O O . ASN A 1 103 ? -2.944 -10.864 -5.582 1.00 63.84 103 ASN A O 1
ATOM 791 N N . PRO A 1 104 ? -4.087 -12.491 -4.563 1.00 54.31 104 PRO A N 1
ATOM 792 C CA . PRO A 1 104 ? -3.018 -12.882 -3.632 1.00 54.31 104 PRO A CA 1
ATOM 793 C C . PRO A 1 104 ? -1.784 -13.543 -4.289 1.00 54.31 104 PRO A C 1
ATOM 795 O O . PRO A 1 104 ? -0.987 -14.154 -3.587 1.00 54.31 104 PRO A O 1
ATOM 798 N N . GLY A 1 105 ? -1.669 -13.515 -5.621 1.00 47.78 105 GLY A N 1
ATOM 799 C CA . GLY A 1 105 ? -0.746 -14.354 -6.401 1.00 47.78 105 GLY A CA 1
ATOM 800 C C . GLY A 1 105 ? 0.301 -13.603 -7.222 1.00 47.78 105 GLY A C 1
ATOM 801 O O . GLY A 1 105 ? 0.860 -14.194 -8.143 1.00 47.78 105 GLY A O 1
ATOM 802 N N . TYR A 1 106 ? 0.533 -12.330 -6.917 1.00 45.72 106 TYR A N 1
ATOM 803 C CA . TYR A 1 106 ? 1.662 -11.556 -7.433 1.00 45.72 106 TYR A CA 1
ATOM 804 C C . TYR A 1 106 ? 2.421 -10.915 -6.277 1.00 45.72 106 TYR A C 1
ATOM 806 O O . TYR A 1 106 ? 1.763 -10.680 -5.236 1.00 45.72 106 TYR A O 1
#

Foldseek 3Di:
DPPPDAPQPVLCVLVLVQLVQQLVPVHDDDPVSQVVNQLLLVLLVVCLVDVPPHDPDDDPSSVVVNVLCVVDVQLVVLSVCDPGSVSSHSVSSVSNSVSCVVCSHD

Sequence (106 aa):
MIAAAPPVDPSLGLIQLIFSLNADQTQSVPEDLKKHLANVITEAKELLSDPINFPKNAHSDAIAFALWMKANKDLNAAVNKITTFETIDPTLAKTILHQMRANPGY